Protein AF-A0A3A8WV56-F1 (afdb_monomer_lite)

Structure (mmCIF, N/CA/C/O backbone):
data_AF-A0A3A8WV56-F1
#
_entry.id   AF-A0A3A8WV56-F1
#
loop_
_atom_site.group_PDB
_atom_site.id
_atom_site.type_symbol
_atom_site.label_atom_id
_atom_site.label_alt_id
_atom_site.label_comp_id
_atom_site.label_asym_id
_atom_site.label_entity_id
_atom_site.label_seq_id
_atom_site.pdbx_PDB_ins_code
_atom_site.Cartn_x
_atom_site.Cartn_y
_atom_site.Cartn_z
_atom_site.occupancy
_atom_site.B_iso_or_equiv
_atom_site.auth_seq_id
_atom_site.auth_comp_id
_atom_site.auth_asym_id
_atom_site.auth_atom_id
_atom_site.pdbx_PDB_model_num
ATOM 1 N N . MET A 1 1 ? 46.683 21.133 -38.280 1.00 63.72 1 MET A N 1
ATOM 2 C CA . MET A 1 1 ? 45.983 19.832 -38.342 1.00 63.72 1 MET A CA 1
ATOM 3 C C . MET A 1 1 ? 47.038 18.745 -38.485 1.00 63.72 1 MET A C 1
ATOM 5 O O . MET A 1 1 ? 47.838 18.841 -39.406 1.00 63.72 1 MET A O 1
ATOM 9 N N . LYS A 1 2 ? 47.141 17.803 -37.536 1.00 80.06 2 LYS A N 1
ATOM 10 C CA . LYS A 1 2 ? 48.107 16.694 -37.644 1.00 80.06 2 LYS A CA 1
ATOM 11 C C . LYS A 1 2 ? 47.505 15.607 -38.530 1.00 80.06 2 LYS A C 1
ATOM 13 O O . LYS A 1 2 ? 46.358 15.224 -38.315 1.00 80.06 2 LYS A O 1
ATOM 18 N N . LEU A 1 3 ? 48.273 15.159 -39.516 1.00 87.94 3 LEU A N 1
ATOM 19 C CA . LEU A 1 3 ? 47.873 14.126 -40.464 1.00 87.94 3 LEU A CA 1
ATOM 20 C C . LEU A 1 3 ? 48.611 12.828 -40.150 1.00 87.94 3 LEU A C 1
ATOM 22 O O . LEU A 1 3 ? 49.768 12.854 -39.728 1.00 87.94 3 LEU A O 1
ATOM 26 N N . TYR A 1 4 ? 47.925 11.708 -40.345 1.00 89.31 4 TYR A N 1
ATOM 27 C CA . TYR A 1 4 ? 48.374 10.390 -39.918 1.00 89.31 4 TYR A CA 1
ATOM 28 C C . TYR A 1 4 ? 48.342 9.399 -41.075 1.00 89.31 4 TYR A C 1
ATOM 30 O O . TYR A 1 4 ? 47.519 9.505 -41.985 1.00 89.31 4 TYR A O 1
ATOM 38 N N . ASP A 1 5 ? 49.251 8.429 -41.045 1.00 90.06 5 ASP A N 1
ATOM 39 C CA . ASP A 1 5 ? 49.269 7.348 -42.019 1.00 90.06 5 ASP A CA 1
ATOM 40 C C . ASP A 1 5 ? 48.173 6.311 -41.720 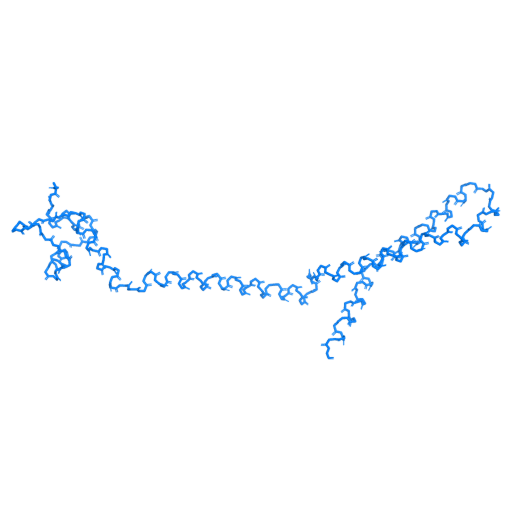1.00 90.06 5 ASP A C 1
ATOM 42 O O . ASP A 1 5 ? 47.535 6.300 -40.662 1.00 90.06 5 ASP A O 1
ATOM 46 N N . LYS A 1 6 ? 47.957 5.395 -42.667 1.00 87.31 6 LYS A N 1
ATOM 47 C CA . LYS A 1 6 ? 46.958 4.326 -42.523 1.00 87.31 6 LYS A CA 1
ATOM 48 C C . LYS A 1 6 ? 47.185 3.443 -41.290 1.00 87.31 6 LYS A C 1
ATOM 50 O O . LYS A 1 6 ? 46.220 2.914 -40.749 1.00 87.31 6 LYS A O 1
ATOM 55 N N . ASN A 1 7 ? 48.433 3.269 -40.849 1.00 90.62 7 ASN A N 1
ATOM 56 C CA . ASN A 1 7 ? 48.766 2.389 -39.730 1.00 90.62 7 ASN A CA 1
ATOM 57 C C . ASN A 1 7 ? 48.388 3.029 -38.392 1.00 90.62 7 ASN A C 1
ATOM 59 O O . ASN A 1 7 ? 47.846 2.355 -37.518 1.00 90.62 7 ASN A O 1
ATOM 63 N N . ALA A 1 8 ? 48.619 4.333 -38.245 1.00 89.31 8 ALA A N 1
ATOM 64 C CA . ALA A 1 8 ? 48.194 5.085 -37.075 1.00 89.31 8 ALA A CA 1
ATOM 65 C C . ALA A 1 8 ? 46.664 5.133 -36.954 1.00 89.31 8 ALA A C 1
ATOM 67 O O . ALA A 1 8 ? 46.138 4.921 -35.863 1.00 89.31 8 ALA A O 1
ATOM 68 N N . VAL A 1 9 ? 45.943 5.329 -38.066 1.00 89.06 9 VAL A N 1
ATOM 69 C CA . VAL A 1 9 ? 44.468 5.271 -38.080 1.00 89.06 9 VAL A CA 1
ATOM 70 C C . VAL A 1 9 ? 43.964 3.875 -37.729 1.00 89.06 9 VAL A C 1
ATOM 72 O O . VAL A 1 9 ? 43.054 3.742 -36.918 1.00 89.06 9 VAL A O 1
ATOM 75 N N . ALA A 1 10 ? 44.575 2.835 -38.301 1.00 91.88 10 ALA A N 1
ATOM 76 C CA . ALA A 1 10 ? 44.234 1.445 -38.019 1.00 91.88 10 ALA A CA 1
ATOM 77 C C . ALA A 1 10 ? 44.374 1.123 -36.525 1.00 91.88 10 ALA A C 1
ATOM 79 O O . ALA A 1 10 ? 43.458 0.573 -35.925 1.00 91.88 10 ALA A O 1
ATOM 80 N N . LYS A 1 11 ? 45.482 1.548 -35.907 1.00 92.56 11 LYS A N 1
ATOM 81 C CA . LYS A 1 11 ? 45.708 1.384 -34.468 1.00 92.56 11 LYS A CA 1
ATOM 82 C C . LYS A 1 11 ? 44.716 2.188 -33.622 1.00 92.56 11 LYS A C 1
ATOM 84 O O . LYS A 1 11 ? 44.315 1.723 -32.566 1.00 92.56 11 LYS A O 1
ATOM 89 N N . PHE A 1 12 ? 44.344 3.389 -34.064 1.00 91.06 12 PHE A N 1
ATOM 90 C CA . PHE A 1 12 ? 43.421 4.258 -33.332 1.00 91.06 12 P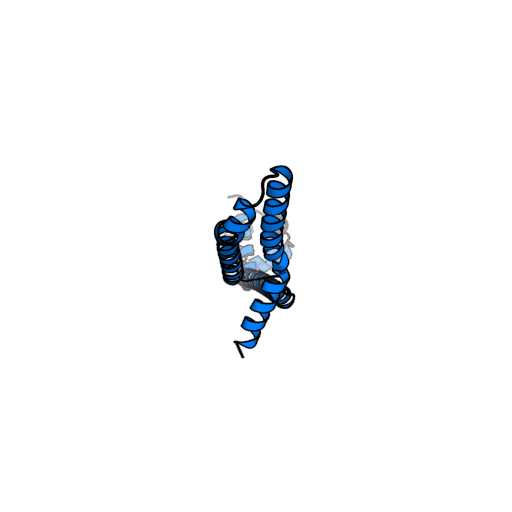HE A CA 1
ATOM 91 C C . PHE A 1 12 ? 41.972 3.756 -33.369 1.00 91.06 12 PHE A C 1
ATOM 93 O O . PHE A 1 12 ? 41.301 3.765 -32.346 1.00 91.06 12 PHE A O 1
ATOM 100 N N . LEU A 1 13 ? 41.499 3.298 -34.531 1.00 89.88 13 LEU A N 1
ATOM 101 C CA . LEU A 1 13 ? 40.144 2.761 -34.707 1.00 89.88 13 LEU A CA 1
ATOM 102 C C . LEU A 1 13 ? 40.048 1.255 -34.407 1.00 89.88 13 LEU A C 1
ATOM 104 O O . LEU A 1 13 ? 39.052 0.631 -34.767 1.00 89.88 13 LEU A O 1
ATOM 108 N N . ASP A 1 14 ? 41.097 0.685 -33.809 1.00 90.88 14 ASP A N 1
ATOM 109 C CA . ASP A 1 14 ? 41.229 -0.732 -33.459 1.00 90.88 14 ASP A CA 1
ATOM 110 C C . ASP A 1 14 ? 40.836 -1.689 -34.602 1.00 90.88 14 ASP A C 1
ATOM 112 O O . ASP A 1 14 ? 39.963 -2.550 -34.501 1.00 90.88 14 ASP A O 1
ATOM 116 N N . MET A 1 15 ? 41.457 -1.496 -35.766 1.00 90.00 15 MET A N 1
ATOM 117 C CA . MET A 1 15 ? 41.210 -2.304 -36.958 1.00 90.00 15 MET A CA 1
ATOM 118 C C . MET A 1 15 ? 42.493 -2.569 -37.745 1.00 90.00 15 MET A C 1
ATOM 120 O O . MET A 1 15 ? 43.549 -2.001 -37.492 1.00 90.00 15 MET A O 1
ATOM 124 N N . THR A 1 16 ? 42.417 -3.437 -38.755 1.00 93.06 16 THR A N 1
ATOM 125 C CA . THR A 1 16 ? 43.576 -3.721 -39.613 1.00 93.06 16 THR A CA 1
ATOM 126 C C . THR A 1 16 ? 43.807 -2.604 -40.644 1.00 93.06 16 THR A C 1
ATOM 128 O O . THR A 1 16 ? 42.839 -2.049 -41.171 1.00 93.06 16 THR A O 1
ATOM 131 N N . PRO A 1 17 ? 45.062 -2.319 -41.048 1.00 90.38 17 PRO A N 1
ATOM 132 C CA . PRO A 1 17 ? 45.347 -1.360 -42.124 1.00 90.38 17 PRO A CA 1
ATOM 133 C C . PRO A 1 17 ? 44.644 -1.699 -43.448 1.00 90.38 17 PRO A C 1
ATOM 135 O O . PRO A 1 17 ? 44.244 -0.807 -44.191 1.00 90.38 17 PRO A O 1
ATOM 138 N N . LYS A 1 18 ? 44.422 -2.994 -43.715 1.00 91.31 18 LYS A N 1
ATOM 139 C CA . LYS A 1 18 ? 43.652 -3.481 -44.869 1.00 91.31 18 LYS A CA 1
ATOM 140 C C . LYS A 1 18 ? 42.178 -3.063 -44.801 1.00 91.31 18 LYS A C 1
ATOM 142 O O . LYS A 1 18 ? 41.573 -2.755 -45.826 1.00 91.31 18 LYS A O 1
ATOM 147 N N . ASN A 1 19 ? 41.589 -3.044 -43.604 1.00 88.25 19 ASN A N 1
ATOM 148 C CA . ASN A 1 19 ? 40.229 -2.547 -43.410 1.00 88.25 19 ASN A CA 1
ATOM 149 C C . ASN A 1 19 ? 40.148 -1.033 -43.616 1.00 88.25 19 ASN A C 1
ATOM 151 O O . ASN A 1 19 ? 39.187 -0.590 -44.242 1.00 88.25 19 ASN A O 1
ATOM 155 N N . VAL A 1 20 ? 41.156 -0.272 -43.173 1.00 89.44 20 VAL A N 1
ATOM 156 C CA . VAL A 1 20 ? 41.251 1.174 -43.438 1.00 89.44 20 VAL A CA 1
ATOM 157 C C . VAL A 1 20 ? 41.267 1.436 -44.943 1.00 89.44 20 VAL A C 1
ATOM 159 O O . VAL A 1 20 ? 40.419 2.171 -45.430 1.00 89.44 20 VAL A O 1
ATOM 162 N N . GLU A 1 21 ? 42.136 0.761 -45.704 1.00 89.31 21 GLU A N 1
ATOM 163 C CA . GLU A 1 21 ? 42.191 0.908 -47.168 1.00 89.31 21 GLU A CA 1
ATOM 164 C C . GLU A 1 21 ? 40.859 0.577 -47.840 1.00 89.31 21 GLU A C 1
ATOM 166 O O . GLU A 1 21 ? 40.380 1.335 -48.679 1.00 89.31 21 GLU A O 1
ATOM 171 N N . ARG A 1 22 ? 40.216 -0.521 -47.431 1.00 91.75 22 ARG A N 1
ATOM 172 C CA . ARG A 1 22 ? 38.908 -0.909 -47.964 1.00 91.75 22 ARG A CA 1
ATOM 173 C C . ARG A 1 22 ? 37.836 0.145 -47.682 1.00 91.75 22 ARG A C 1
ATOM 175 O O . ARG A 1 22 ? 37.001 0.391 -48.547 1.00 91.75 22 ARG A O 1
ATOM 182 N N . LEU A 1 23 ? 37.819 0.728 -46.482 1.00 89.62 23 LEU A N 1
ATOM 183 C CA . LEU A 1 23 ? 36.864 1.779 -46.118 1.00 89.62 23 LEU A CA 1
ATOM 184 C C . LEU A 1 23 ? 37.150 3.082 -46.873 1.00 89.62 23 LEU A C 1
ATOM 186 O O . LEU A 1 23 ? 36.207 3.740 -47.302 1.00 89.62 23 LEU A O 1
ATOM 190 N N . THR A 1 24 ? 38.418 3.404 -47.124 1.00 89.88 24 THR A N 1
ATOM 191 C CA . THR A 1 24 ? 38.804 4.534 -47.976 1.00 89.88 24 THR A CA 1
ATOM 192 C C . THR A 1 24 ? 38.365 4.327 -49.425 1.00 89.88 24 THR A C 1
ATOM 194 O O . THR A 1 24 ? 37.749 5.209 -50.011 1.00 89.88 24 THR A O 1
ATOM 197 N N . SER A 1 25 ? 38.585 3.140 -50.004 1.00 88.25 25 SER A N 1
ATOM 198 C CA . SER A 1 25 ? 38.132 2.821 -51.370 1.00 88.25 25 SER A CA 1
ATOM 199 C C . SER A 1 25 ? 36.611 2.844 -51.522 1.00 88.25 25 SER A C 1
ATOM 201 O O . SER A 1 25 ? 36.107 3.131 -52.602 1.00 88.25 25 SER A O 1
ATOM 203 N N . LYS A 1 26 ? 35.874 2.548 -50.447 1.00 86.00 26 LYS A N 1
ATOM 204 C CA . LYS A 1 26 ? 34.410 2.661 -50.399 1.00 86.00 26 LYS A CA 1
ATOM 205 C C . LYS A 1 26 ? 33.914 4.096 -50.177 1.00 86.00 26 LYS A C 1
ATOM 207 O O . LYS A 1 26 ? 32.709 4.296 -50.096 1.00 86.00 26 LYS A O 1
ATOM 212 N N . GLY A 1 27 ? 34.816 5.069 -50.038 1.00 85.88 27 GLY A N 1
ATOM 213 C CA . GLY A 1 27 ? 34.479 6.467 -49.767 1.00 85.88 27 GLY A CA 1
ATOM 214 C C . GLY A 1 27 ? 34.023 6.745 -48.331 1.00 85.88 27 GLY A C 1
ATOM 215 O O . GLY A 1 27 ? 33.566 7.848 -48.053 1.00 85.88 27 GLY A O 1
ATOM 216 N N . VAL A 1 28 ? 34.146 5.771 -47.420 1.00 87.31 28 VAL A N 1
ATOM 217 C CA . VAL A 1 28 ? 33.767 5.925 -46.006 1.00 87.31 28 VAL A CA 1
ATOM 218 C C . VAL A 1 28 ? 34.814 6.747 -45.259 1.00 87.31 28 VAL A C 1
ATOM 220 O O . VAL A 1 28 ? 34.466 7.671 -44.537 1.00 87.31 28 VAL A O 1
ATOM 223 N N . LEU A 1 29 ? 36.098 6.431 -45.435 1.00 90.38 29 LEU A N 1
ATOM 224 C CA . LEU A 1 29 ? 37.202 7.234 -44.904 1.00 90.38 29 LEU A CA 1
ATOM 225 C C . LEU A 1 29 ? 37.767 8.121 -46.014 1.00 90.38 29 LEU A C 1
ATOM 227 O O . LEU A 1 29 ? 37.860 7.691 -47.161 1.00 90.38 29 LEU A O 1
ATOM 231 N N . GLN A 1 30 ? 38.168 9.344 -45.676 1.00 87.62 30 GLN A N 1
ATOM 232 C CA . GLN A 1 30 ? 38.706 10.304 -46.640 1.00 87.62 30 GLN A CA 1
ATOM 233 C C . GLN A 1 30 ? 40.135 10.700 -46.276 1.00 87.62 30 GLN A C 1
ATOM 235 O O . GLN A 1 30 ? 40.472 10.872 -45.102 1.00 87.62 30 GLN A O 1
ATOM 240 N N . THR A 1 31 ? 40.978 10.818 -47.298 1.00 86.12 31 THR A N 1
ATOM 241 C CA . THR A 1 31 ? 42.327 11.370 -47.174 1.00 86.12 31 THR A CA 1
ATOM 242 C C . THR A 1 31 ? 42.305 12.873 -47.409 1.00 86.12 31 THR A C 1
ATOM 244 O O . THR A 1 31 ? 41.460 13.388 -48.140 1.00 86.12 31 THR A O 1
ATOM 247 N N . VAL A 1 32 ? 43.250 13.588 -46.806 1.00 83.56 32 VAL A N 1
ATOM 248 C CA . VAL A 1 32 ? 43.331 15.045 -46.932 1.00 83.56 32 VAL A CA 1
ATOM 249 C C . VAL A 1 32 ? 44.090 15.409 -48.213 1.00 83.56 32 VAL A C 1
ATOM 251 O O . VAL A 1 32 ? 45.316 15.293 -48.288 1.00 83.56 32 VAL A O 1
ATOM 254 N N . GLY A 1 33 ? 43.350 15.858 -49.232 1.00 73.88 33 GLY A N 1
ATOM 255 C CA . GLY A 1 33 ? 43.895 16.250 -50.538 1.00 73.88 33 GLY A CA 1
ATOM 256 C C . GLY A 1 33 ? 44.531 15.083 -51.307 1.00 73.88 33 GLY A C 1
ATOM 257 O O . GLY A 1 33 ? 44.110 13.937 -51.175 1.00 73.88 33 GLY A O 1
ATOM 258 N N . GLU A 1 34 ? 45.573 15.368 -52.095 1.00 68.06 34 GLU A N 1
ATOM 259 C CA . GLU A 1 34 ? 46.354 14.353 -52.834 1.00 68.06 34 GLU A CA 1
ATOM 260 C C . GLU A 1 34 ? 47.318 13.554 -51.940 1.00 68.06 34 GLU A C 1
ATOM 262 O O . GLU A 1 34 ? 47.935 12.576 -52.372 1.00 68.06 34 GLU A O 1
ATOM 267 N N . THR A 1 35 ? 47.457 13.944 -50.670 1.00 66.94 35 THR A N 1
ATOM 268 C CA . THR A 1 35 ? 48.286 13.208 -49.717 1.00 66.94 35 THR A CA 1
ATOM 269 C C . THR A 1 35 ? 47.505 12.008 -49.190 1.00 66.94 35 THR A C 1
ATOM 271 O O . THR A 1 35 ? 46.385 12.153 -48.711 1.00 66.94 35 THR A O 1
ATOM 274 N N . LYS A 1 36 ? 48.083 10.798 -49.248 1.00 79.38 36 LYS A N 1
ATOM 275 C CA . LYS A 1 36 ? 47.479 9.553 -48.716 1.00 79.38 36 LYS A CA 1
ATOM 276 C C . LYS A 1 36 ? 47.472 9.504 -47.174 1.00 79.38 36 LYS A C 1
ATOM 278 O O . LYS A 1 36 ? 47.799 8.478 -46.577 1.00 79.38 36 LYS A O 1
ATOM 283 N N . LEU A 1 37 ? 47.159 10.627 -46.535 1.00 87.12 37 LEU A N 1
ATOM 284 C CA . LEU A 1 37 ? 47.149 10.825 -45.093 1.00 87.12 37 LEU A CA 1
ATOM 285 C C . LEU A 1 37 ? 45.743 11.184 -44.618 1.00 87.12 37 LEU A C 1
ATOM 287 O O . LEU A 1 37 ? 44.942 11.752 -45.357 1.00 87.12 37 LEU A O 1
ATOM 291 N N . TYR A 1 38 ? 45.465 10.869 -43.361 1.00 88.56 38 TYR A N 1
ATOM 292 C CA . TYR A 1 38 ? 44.144 10.965 -42.760 1.00 88.56 38 TYR A CA 1
ATOM 293 C C . TYR A 1 38 ? 44.142 11.933 -41.583 1.00 88.56 38 TYR A C 1
ATOM 295 O O . TYR A 1 38 ? 45.107 12.030 -40.819 1.00 88.56 38 TYR A O 1
ATOM 303 N N . SER A 1 39 ? 43.007 12.592 -41.393 1.00 90.69 39 SER A N 1
ATOM 304 C CA . SER A 1 39 ? 42.657 13.239 -40.135 1.00 90.69 39 SER A CA 1
ATOM 305 C C . SER A 1 39 ? 42.052 12.211 -39.185 1.00 90.69 39 SER A C 1
ATOM 307 O O . SER A 1 39 ? 41.050 11.585 -39.525 1.00 90.69 39 SER A O 1
ATOM 309 N N . LEU A 1 40 ? 42.619 12.040 -37.986 1.00 87.94 40 LEU A N 1
ATOM 310 C CA . LEU A 1 40 ? 42.067 11.100 -36.998 1.00 87.94 40 LEU A CA 1
ATOM 311 C C . LEU A 1 40 ? 40.641 11.472 -36.588 1.00 87.94 40 LEU A C 1
ATOM 313 O O . LEU A 1 40 ? 39.787 10.598 -36.488 1.00 87.94 40 LEU A O 1
ATOM 317 N N . THR A 1 41 ? 40.371 12.763 -36.389 1.00 87.56 41 THR A N 1
ATOM 318 C CA . THR A 1 41 ? 39.050 13.244 -35.971 1.00 87.56 41 THR A CA 1
ATOM 319 C C . THR A 1 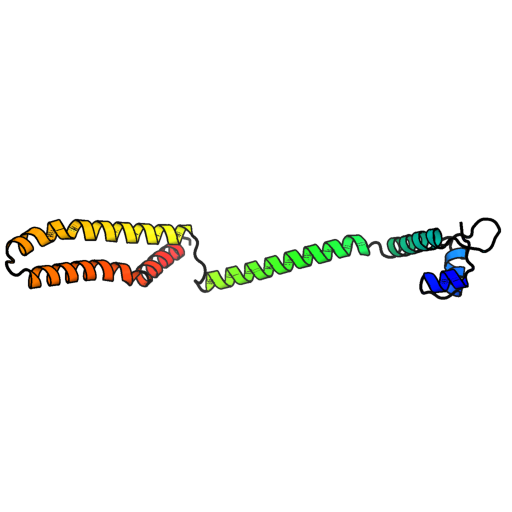41 ? 37.995 12.973 -37.041 1.00 87.56 41 THR A C 1
ATOM 321 O O . THR A 1 41 ? 36.920 12.458 -36.737 1.00 87.56 41 THR A O 1
ATOM 324 N N . GLU A 1 42 ? 38.307 13.265 -38.307 1.00 88.69 42 GLU A N 1
ATOM 325 C CA . GLU A 1 42 ? 37.366 13.046 -39.413 1.00 88.69 42 GLU A CA 1
ATOM 326 C C . GLU A 1 42 ? 37.177 11.556 -39.691 1.00 88.69 42 GLU A C 1
ATOM 328 O O . GLU A 1 42 ? 36.044 11.113 -39.869 1.00 88.69 42 GLU A O 1
ATOM 333 N N . ALA A 1 43 ? 38.259 10.770 -39.650 1.00 88.69 43 ALA A N 1
ATOM 334 C CA . ALA A 1 43 ? 38.195 9.321 -39.798 1.00 88.69 43 ALA A CA 1
ATOM 335 C C . ALA A 1 43 ? 37.350 8.673 -38.690 1.00 88.69 43 ALA A C 1
ATOM 337 O O . ALA A 1 43 ? 36.542 7.793 -38.977 1.00 88.69 43 ALA A O 1
ATOM 338 N N . ASN A 1 44 ? 37.475 9.144 -37.444 1.00 89.25 44 ASN A N 1
ATOM 339 C CA . ASN A 1 44 ? 36.671 8.668 -36.322 1.00 89.25 44 ASN A CA 1
ATOM 340 C C . ASN A 1 44 ? 35.181 8.972 -36.517 1.00 89.25 44 ASN A C 1
ATOM 342 O O . ASN A 1 44 ? 34.352 8.070 -36.457 1.00 89.25 44 ASN A O 1
ATOM 346 N N . HIS A 1 45 ? 34.828 10.224 -36.821 1.00 89.88 45 HIS A N 1
ATOM 347 C CA . HIS A 1 45 ? 33.431 10.596 -37.061 1.00 89.88 45 HIS A CA 1
ATOM 348 C C . HIS A 1 45 ? 32.831 9.873 -38.271 1.00 89.88 45 HIS A C 1
ATOM 350 O O . HIS A 1 45 ? 31.666 9.479 -38.249 1.00 89.88 45 HIS A O 1
ATOM 356 N N . ALA A 1 46 ? 33.607 9.692 -39.339 1.00 88.06 46 ALA A N 1
ATOM 357 C CA . ALA A 1 46 ? 33.162 8.961 -40.516 1.00 88.06 46 ALA A CA 1
ATOM 358 C C . ALA A 1 46 ? 32.951 7.468 -40.219 1.00 88.06 46 ALA A C 1
ATOM 360 O O . ALA A 1 46 ? 31.950 6.896 -40.648 1.00 88.06 46 ALA A O 1
ATOM 361 N N . TYR A 1 47 ? 33.831 6.858 -39.422 1.00 89.69 47 TYR A N 1
ATOM 362 C CA . TYR A 1 47 ? 33.682 5.468 -39.007 1.00 89.69 47 TYR A CA 1
ATOM 363 C C . TYR A 1 47 ? 32.488 5.256 -38.066 1.00 89.69 47 TYR A C 1
ATOM 365 O O . TYR A 1 47 ? 31.716 4.325 -38.274 1.00 89.69 47 TYR A O 1
ATOM 373 N N . ILE A 1 48 ? 32.277 6.147 -37.089 1.00 85.50 48 ILE A N 1
ATOM 374 C CA . ILE A 1 48 ? 31.112 6.099 -36.190 1.00 85.50 48 ILE A CA 1
ATOM 375 C C . ILE A 1 48 ? 29.805 6.209 -36.987 1.00 85.50 48 ILE A C 1
ATOM 377 O O . ILE A 1 48 ? 28.894 5.412 -36.772 1.00 85.50 48 ILE A O 1
ATOM 381 N N . ARG A 1 49 ? 29.720 7.138 -37.951 1.00 85.31 49 ARG A N 1
ATOM 382 C CA . ARG A 1 49 ? 28.548 7.251 -38.837 1.00 85.31 49 ARG A CA 1
ATOM 383 C C . ARG A 1 49 ? 28.324 5.985 -39.655 1.00 85.31 49 ARG A C 1
ATOM 385 O O . ARG A 1 49 ? 27.220 5.463 -39.665 1.00 85.31 49 ARG A O 1
ATOM 392 N N . TYR A 1 50 ? 29.383 5.432 -40.242 1.00 86.88 50 TYR A N 1
ATOM 393 C CA . TYR A 1 50 ? 29.307 4.164 -40.968 1.00 86.88 50 TYR A CA 1
ATOM 394 C C . TYR A 1 50 ? 28.793 3.003 -40.103 1.00 86.88 50 TYR A C 1
ATOM 396 O O . TYR A 1 50 ? 28.043 2.159 -40.591 1.00 86.88 50 TYR A O 1
ATOM 404 N N . LEU A 1 51 ? 29.181 2.942 -38.826 1.00 84.81 51 LEU A N 1
ATOM 405 C CA . LEU A 1 51 ? 28.664 1.934 -37.900 1.00 84.81 51 LEU A CA 1
ATOM 406 C C . LEU A 1 51 ? 27.182 2.155 -37.576 1.00 84.81 51 LEU A C 1
ATOM 408 O O . LEU A 1 51 ? 26.436 1.178 -37.551 1.00 84.81 51 LEU A O 1
ATOM 412 N N . ARG A 1 52 ? 26.757 3.411 -37.385 1.00 78.31 52 ARG A N 1
ATOM 413 C CA . ARG A 1 52 ? 25.354 3.773 -37.135 1.00 78.31 52 ARG A CA 1
ATOM 414 C C . ARG A 1 52 ? 24.461 3.451 -38.337 1.00 78.31 52 ARG A C 1
ATOM 416 O O . ARG A 1 52 ? 23.450 2.784 -38.172 1.00 78.31 52 ARG A O 1
ATOM 423 N N . ASP A 1 53 ? 24.879 3.814 -39.548 1.00 79.31 53 ASP A N 1
ATOM 424 C CA . ASP A 1 53 ? 24.117 3.552 -40.780 1.00 79.31 53 ASP A CA 1
ATOM 425 C C . ASP A 1 53 ? 24.003 2.052 -41.089 1.00 79.31 53 ASP A C 1
ATOM 427 O O . ASP A 1 53 ? 23.029 1.587 -41.678 1.00 79.31 53 ASP A O 1
ATOM 431 N N . ARG A 1 54 ? 25.009 1.266 -40.687 1.00 78.25 54 ARG A N 1
ATOM 432 C CA . ARG A 1 54 ? 25.006 -0.193 -40.843 1.00 78.25 54 ARG A CA 1
ATOM 433 C C . ARG A 1 54 ? 24.195 -0.903 -39.757 1.00 78.25 54 ARG A C 1
ATOM 435 O O . ARG A 1 54 ? 23.876 -2.077 -39.931 1.00 78.25 54 ARG A O 1
ATOM 442 N N . ASN A 1 55 ? 23.895 -0.218 -38.658 1.00 66.94 55 ASN A N 1
ATOM 443 C CA . ASN A 1 55 ? 23.163 -0.764 -37.524 1.00 66.94 55 ASN A CA 1
ATOM 444 C C . ASN A 1 55 ? 22.094 0.239 -37.036 1.00 66.94 55 ASN A C 1
ATOM 446 O O . ASN A 1 55 ? 22.176 0.717 -35.900 1.00 66.94 55 ASN A O 1
ATOM 450 N N . PRO A 1 56 ? 21.091 0.565 -37.881 1.00 60.53 56 PRO A N 1
ATOM 451 C CA . PRO A 1 56 ? 20.054 1.554 -37.559 1.00 60.53 56 PRO A CA 1
ATOM 452 C C . PRO A 1 56 ? 19.238 1.173 -36.314 1.00 60.53 56 PRO A C 1
ATOM 454 O O . PRO A 1 56 ? 18.728 2.037 -35.614 1.00 60.53 56 PRO A O 1
ATOM 457 N N . GLU A 1 57 ? 19.216 -0.117 -35.975 1.00 57.41 57 GLU A N 1
ATOM 458 C CA . GLU A 1 57 ? 18.614 -0.666 -34.758 1.00 57.41 57 GLU A CA 1
ATOM 459 C C . GLU A 1 57 ? 19.295 -0.179 -33.462 1.00 57.41 57 GLU A C 1
ATOM 461 O O . GLU A 1 57 ? 18.744 -0.349 -32.389 1.00 57.41 57 GLU A O 1
ATOM 466 N N . THR A 1 58 ? 20.499 0.402 -33.479 1.00 57.62 58 THR A N 1
ATOM 467 C CA . THR A 1 58 ? 21.246 0.647 -32.223 1.00 57.62 58 THR A CA 1
ATOM 468 C C . THR A 1 58 ? 20.804 1.864 -31.409 1.00 57.62 58 THR A C 1
ATOM 470 O O . THR A 1 58 ? 21.054 1.875 -30.208 1.00 57.62 58 THR A O 1
ATOM 473 N N . GLU A 1 59 ? 20.135 2.858 -31.998 1.00 55.81 59 GLU A N 1
ATOM 474 C CA . GLU A 1 59 ? 19.538 3.969 -31.231 1.00 55.81 59 GLU A CA 1
ATOM 475 C C . GLU A 1 59 ? 18.080 3.659 -30.839 1.00 55.81 59 GLU A C 1
ATOM 477 O O . GLU A 1 59 ? 17.725 3.813 -29.674 1.00 55.81 59 GLU A O 1
ATOM 482 N N . GLU A 1 60 ? 17.261 3.113 -31.747 1.00 53.53 60 GLU A N 1
ATOM 483 C CA . GLU A 1 60 ? 15.856 2.763 -31.460 1.00 53.53 60 GLU A CA 1
ATOM 484 C C . GLU A 1 60 ? 15.678 1.445 -30.682 1.00 53.53 60 GLU A C 1
ATOM 486 O O . GLU A 1 60 ? 14.783 1.345 -29.844 1.00 53.53 60 GLU A O 1
ATOM 491 N N . ALA A 1 61 ? 16.513 0.417 -30.889 1.00 53.75 61 ALA A N 1
ATOM 492 C CA . ALA A 1 61 ? 16.362 -0.853 -30.165 1.00 53.75 61 ALA A CA 1
ATOM 493 C C . ALA A 1 61 ? 16.894 -0.792 -28.728 1.00 53.75 61 ALA A C 1
ATOM 495 O O . ALA A 1 61 ? 16.465 -1.590 -27.894 1.00 53.75 61 ALA A O 1
ATOM 496 N N . VAL A 1 62 ? 17.804 0.138 -28.411 1.00 55.62 62 VAL A N 1
ATOM 497 C CA . VAL A 1 62 ? 18.200 0.393 -27.016 1.00 55.62 62 VAL A CA 1
ATOM 498 C C . VAL A 1 62 ? 17.020 0.998 -26.251 1.00 55.62 62 VAL A C 1
ATOM 500 O O . VAL A 1 62 ? 16.688 0.489 -25.184 1.00 55.62 62 VAL A O 1
ATOM 503 N N . ASP A 1 63 ? 16.305 1.955 -26.847 1.00 66.06 63 ASP A N 1
ATOM 504 C CA . ASP A 1 63 ? 15.091 2.553 -26.270 1.00 66.06 63 ASP A CA 1
ATOM 505 C C . ASP A 1 63 ? 13.944 1.526 -26.141 1.00 66.06 63 ASP A C 1
ATOM 507 O O . ASP A 1 63 ? 13.390 1.313 -25.063 1.00 66.06 63 ASP A O 1
ATOM 511 N N . LEU A 1 64 ? 13.665 0.748 -27.197 1.00 68.81 64 LEU A N 1
ATOM 512 C CA . LEU A 1 64 ? 12.649 -0.315 -27.153 1.00 68.81 64 LEU A CA 1
ATOM 513 C C . LEU A 1 64 ? 12.949 -1.395 -26.106 1.00 68.81 64 LEU A C 1
ATOM 515 O O . LEU A 1 64 ? 12.025 -1.918 -25.478 1.00 68.81 64 LEU A O 1
ATOM 519 N N . ASN A 1 65 ? 14.216 -1.769 -25.922 1.00 73.56 65 ASN A N 1
ATOM 520 C CA . ASN A 1 65 ? 14.602 -2.734 -24.894 1.00 73.56 65 ASN A CA 1
ATOM 521 C C . ASN A 1 65 ? 14.479 -2.141 -23.486 1.00 73.56 65 ASN A C 1
ATOM 523 O O . ASN A 1 65 ? 14.024 -2.847 -22.583 1.00 73.56 65 ASN A O 1
ATOM 527 N N . GLU A 1 66 ? 14.821 -0.866 -23.292 1.00 75.44 66 GLU A N 1
ATOM 528 C CA . GLU A 1 66 ? 14.613 -0.167 -22.021 1.00 75.44 66 GLU A CA 1
ATOM 529 C C . GLU A 1 66 ? 13.125 -0.052 -21.672 1.00 75.44 66 GLU A C 1
ATOM 531 O O . GLU A 1 66 ? 12.724 -0.404 -20.559 1.00 75.44 66 GLU A O 1
ATOM 536 N N . GLU A 1 67 ? 12.282 0.350 -22.621 1.00 73.69 67 GLU A N 1
ATOM 537 C CA . GLU A 1 67 ? 10.833 0.441 -22.432 1.00 73.69 67 GLU A CA 1
ATOM 538 C C . GLU A 1 67 ? 10.200 -0.935 -22.180 1.00 73.69 67 GLU A C 1
ATOM 540 O O . GLU A 1 67 ? 9.380 -1.097 -21.271 1.00 73.69 67 GLU A O 1
ATOM 545 N N . ARG A 1 68 ? 10.641 -1.984 -22.890 1.00 78.50 68 ARG A N 1
ATOM 546 C CA . ARG A 1 68 ? 10.224 -3.370 -22.609 1.00 78.50 68 ARG A CA 1
ATOM 547 C C . ARG A 1 68 ? 10.668 -3.842 -21.227 1.00 78.50 68 ARG A C 1
ATOM 549 O O . ARG A 1 68 ? 9.897 -4.530 -20.554 1.00 78.50 68 ARG A O 1
ATOM 556 N N . ALA A 1 69 ? 11.872 -3.486 -20.782 1.00 80.88 69 ALA A N 1
ATOM 557 C CA . ALA A 1 69 ? 12.359 -3.831 -19.449 1.00 80.88 69 ALA A CA 1
ATOM 558 C C . ALA A 1 69 ? 11.543 -3.126 -18.353 1.00 80.88 69 ALA A C 1
ATOM 560 O O . ALA A 1 69 ? 11.128 -3.776 -17.388 1.00 80.88 69 ALA A O 1
ATOM 561 N N . LYS A 1 70 ? 11.233 -1.831 -18.524 1.00 84.06 70 LYS A N 1
ATOM 562 C CA . LYS A 1 70 ? 10.341 -1.073 -17.627 1.00 84.06 70 LYS A CA 1
ATOM 563 C C . LYS A 1 70 ? 8.941 -1.689 -17.585 1.00 84.06 70 LYS A C 1
ATOM 565 O O . LYS A 1 70 ? 8.427 -1.941 -16.495 1.00 84.06 70 LYS A O 1
ATOM 570 N N . LEU A 1 71 ? 8.360 -2.010 -18.744 1.00 86.56 71 LEU A N 1
ATOM 571 C CA . LEU A 1 71 ? 7.046 -2.650 -18.840 1.00 86.56 71 LEU A CA 1
ATOM 572 C C . LEU A 1 71 ? 7.028 -4.022 -18.160 1.00 86.56 71 LEU A C 1
ATOM 574 O O . LEU A 1 71 ? 6.097 -4.332 -17.424 1.00 86.56 71 LEU A O 1
ATOM 578 N N . THR A 1 72 ? 8.057 -4.842 -18.373 1.00 87.12 72 THR A N 1
ATOM 579 C CA . THR A 1 72 ? 8.161 -6.173 -17.755 1.00 87.12 72 THR A CA 1
ATOM 580 C C . THR A 1 72 ? 8.282 -6.062 -16.237 1.00 87.12 72 THR A C 1
ATOM 582 O O . THR A 1 72 ? 7.619 -6.797 -15.508 1.00 87.12 72 THR A O 1
ATOM 585 N N . LYS A 1 73 ? 9.064 -5.094 -15.743 1.00 88.75 73 LYS A N 1
ATOM 586 C CA . LYS A 1 73 ? 9.160 -4.803 -14.309 1.00 88.75 73 LYS A CA 1
ATOM 587 C C . LYS A 1 73 ? 7.811 -4.373 -13.728 1.00 88.75 73 LYS A C 1
ATOM 589 O O . LYS A 1 73 ? 7.447 -4.860 -12.663 1.00 88.75 73 LYS A O 1
ATOM 594 N N . ALA A 1 74 ? 7.077 -3.501 -14.420 1.00 87.25 74 ALA A N 1
ATOM 595 C CA . ALA A 1 74 ? 5.749 -3.060 -14.000 1.00 87.25 74 ALA A CA 1
ATOM 596 C C . ALA A 1 74 ? 4.732 -4.213 -13.993 1.00 87.25 74 ALA A C 1
ATOM 598 O O . ALA A 1 74 ? 4.007 -4.372 -13.019 1.00 87.25 74 ALA A O 1
ATOM 599 N N . LYS A 1 75 ? 4.733 -5.069 -15.025 1.00 90.06 75 LYS A N 1
ATOM 600 C CA . LYS A 1 75 ? 3.882 -6.269 -15.083 1.00 90.06 75 LYS A CA 1
ATOM 601 C C . LYS A 1 75 ? 4.155 -7.223 -13.926 1.00 90.06 75 LYS A C 1
ATOM 603 O O . LYS A 1 75 ? 3.217 -7.611 -13.245 1.00 90.06 75 LYS A O 1
ATOM 608 N N . ARG A 1 76 ? 5.429 -7.523 -13.651 1.00 90.88 76 ARG A N 1
ATOM 609 C CA . ARG A 1 76 ? 5.819 -8.360 -12.507 1.00 90.88 76 ARG A CA 1
ATOM 610 C C . ARG A 1 76 ? 5.332 -7.766 -11.182 1.00 90.88 76 ARG A C 1
ATOM 612 O O . ARG A 1 76 ? 4.832 -8.495 -10.342 1.00 90.88 76 ARG A O 1
ATOM 619 N N . LEU A 1 77 ? 5.474 -6.451 -10.993 1.00 88.56 77 LEU A N 1
ATOM 620 C CA . LEU A 1 77 ? 4.992 -5.777 -9.782 1.00 88.56 77 LEU A CA 1
ATOM 621 C C . LEU A 1 77 ? 3.465 -5.841 -9.655 1.00 88.56 77 LEU A C 1
ATOM 623 O O . LEU A 1 77 ? 2.971 -6.075 -8.560 1.00 88.56 77 LEU A O 1
ATOM 627 N N . ASN A 1 78 ? 2.727 -5.675 -10.754 1.00 85.62 78 ASN A N 1
ATOM 628 C CA . ASN A 1 78 ? 1.273 -5.833 -10.742 1.00 85.62 78 ASN A CA 1
ATOM 629 C C . ASN A 1 78 ? 0.867 -7.270 -10.405 1.00 85.62 78 ASN A C 1
ATOM 631 O O . ASN A 1 78 ? 0.005 -7.461 -9.563 1.00 85.62 78 ASN A O 1
ATOM 635 N N . GLU A 1 79 ? 1.526 -8.273 -10.986 1.00 85.44 79 GLU A N 1
ATOM 636 C CA . GLU A 1 79 ? 1.273 -9.680 -10.651 1.00 85.44 79 GLU A CA 1
ATOM 637 C C . GLU A 1 79 ? 1.593 -9.984 -9.178 1.00 85.44 79 GLU A C 1
ATOM 639 O O . GLU A 1 79 ? 0.855 -10.715 -8.523 1.00 85.44 79 GLU A O 1
ATOM 644 N N . GLU A 1 80 ? 2.661 -9.398 -8.626 1.00 83.88 80 GLU A N 1
ATOM 645 C CA . GLU A 1 80 ? 2.992 -9.501 -7.199 1.00 83.88 80 GLU A CA 1
ATOM 646 C C . GLU A 1 80 ? 1.918 -8.851 -6.312 1.00 83.88 80 GLU A C 1
ATOM 648 O O . GLU A 1 80 ? 1.534 -9.437 -5.300 1.00 83.88 80 GLU A O 1
ATOM 653 N N . LEU A 1 81 ? 1.399 -7.682 -6.699 1.00 83.44 81 LEU A N 1
ATOM 654 C CA . LEU A 1 81 ? 0.307 -7.009 -5.989 1.00 83.44 81 LEU A CA 1
ATOM 655 C C . LEU A 1 81 ? -1.011 -7.785 -6.090 1.00 83.44 81 LEU A C 1
ATOM 657 O O . LEU A 1 81 ? -1.696 -7.927 -5.083 1.00 83.44 81 LEU A O 1
ATOM 661 N N . ASP A 1 82 ? -1.340 -8.338 -7.257 1.00 79.50 82 ASP A N 1
ATOM 662 C CA . ASP A 1 82 ? -2.525 -9.178 -7.457 1.00 79.50 82 ASP A CA 1
ATOM 663 C C . ASP A 1 82 ? -2.439 -10.466 -6.630 1.00 79.50 82 ASP A C 1
ATOM 665 O O . ASP A 1 82 ? -3.434 -10.923 -6.066 1.00 79.50 82 ASP A O 1
ATOM 669 N N . LEU A 1 83 ? -1.245 -11.057 -6.519 1.00 80.06 83 LEU A N 1
ATOM 670 C CA . LEU A 1 83 ? -1.006 -12.194 -5.633 1.00 80.06 83 LEU A CA 1
ATOM 671 C C . LEU A 1 83 ? -1.154 -11.807 -4.158 1.00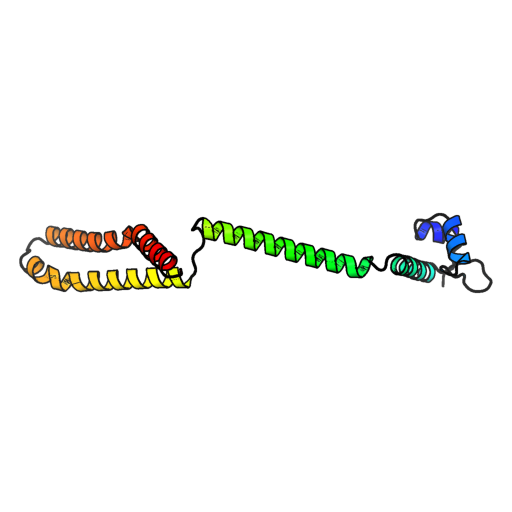 80.06 83 LEU A C 1
ATOM 673 O O . LEU A 1 83 ? -1.748 -12.574 -3.404 1.00 80.06 83 LEU A O 1
ATOM 677 N N . ALA A 1 84 ? -0.645 -10.644 -3.744 1.00 75.62 84 ALA A N 1
ATOM 678 C CA . ALA A 1 84 ? -0.794 -10.144 -2.376 1.00 75.62 84 ALA A CA 1
ATOM 679 C C . ALA A 1 84 ? -2.263 -9.835 -2.034 1.00 75.62 84 ALA A C 1
ATOM 681 O O . ALA A 1 84 ? -2.732 -10.202 -0.958 1.00 75.62 84 ALA A O 1
ATOM 682 N N . LEU A 1 85 ? -3.015 -9.251 -2.973 1.00 75.88 85 LEU A N 1
ATOM 683 C CA . LEU A 1 85 ? -4.462 -9.047 -2.867 1.00 75.88 85 LEU A CA 1
ATOM 684 C C . LEU A 1 85 ? -5.197 -10.379 -2.688 1.00 75.88 85 LEU A C 1
ATOM 686 O O . LEU A 1 85 ? -5.941 -10.536 -1.728 1.00 75.88 85 LEU A O 1
ATOM 690 N N . LYS A 1 86 ? -4.927 -11.376 -3.544 1.00 72.94 86 LYS A N 1
ATOM 691 C CA . LYS A 1 86 ? -5.536 -12.719 -3.445 1.00 72.94 86 LYS A CA 1
ATOM 692 C C . LYS A 1 86 ? -5.184 -13.464 -2.156 1.00 72.94 86 LYS A C 1
ATOM 694 O O . LYS A 1 86 ? -5.905 -14.373 -1.764 1.00 72.94 86 LYS A O 1
ATOM 699 N N . ARG A 1 87 ? -4.061 -13.124 -1.522 1.00 74.25 87 ARG A N 1
ATOM 700 C CA . ARG A 1 87 ? -3.662 -13.656 -0.209 1.00 74.25 87 ARG A CA 1
ATOM 701 C C . ARG A 1 87 ? -4.282 -12.893 0.963 1.00 74.25 87 ARG A C 1
ATOM 703 O O . ARG A 1 87 ? -4.092 -13.317 2.098 1.00 74.25 87 ARG A O 1
ATOM 710 N N . GLY A 1 88 ? -4.993 -11.794 0.705 1.00 70.50 88 GLY A N 1
ATOM 711 C CA . GLY A 1 88 ? -5.563 -10.931 1.738 1.00 70.50 88 GLY A CA 1
ATOM 712 C C . GLY A 1 88 ? -4.527 -10.072 2.468 1.00 70.50 88 GLY A C 1
ATOM 713 O O . GLY A 1 88 ? -4.784 -9.623 3.576 1.00 70.50 88 GLY A O 1
ATOM 714 N N . GLU A 1 89 ? -3.342 -9.852 1.887 1.00 74.25 89 GLU A N 1
ATOM 715 C CA . GLU A 1 89 ? -2.269 -9.049 2.500 1.00 74.25 89 GLU A CA 1
ATOM 716 C C . GLU A 1 89 ? -2.383 -7.550 2.163 1.0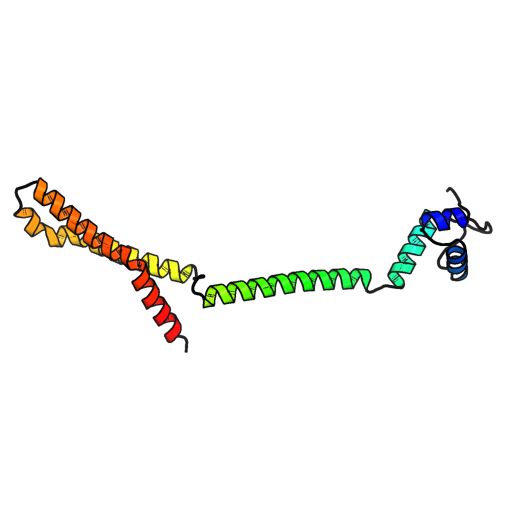0 74.25 89 GLU A C 1
ATOM 718 O O . GLU A 1 89 ? -1.701 -6.718 2.765 1.00 74.25 89 GLU A O 1
ATOM 723 N N . LEU A 1 90 ? -3.225 -7.193 1.187 1.00 73.50 90 LEU A N 1
ATOM 724 C CA . LEU A 1 90 ? -3.414 -5.823 0.723 1.00 73.50 90 LEU A CA 1
ATOM 725 C C . LEU A 1 90 ? -4.890 -5.429 0.847 1.00 73.50 90 LEU A C 1
ATOM 727 O O . LEU A 1 90 ? -5.761 -6.088 0.289 1.00 73.50 90 LEU A O 1
ATOM 731 N N . HIS A 1 91 ? -5.162 -4.315 1.523 1.00 79.38 91 HIS A N 1
ATOM 732 C CA . HIS A 1 91 ? -6.503 -3.739 1.633 1.00 79.38 91 HIS A CA 1
ATOM 733 C C . HIS A 1 91 ? -6.511 -2.318 1.084 1.00 79.38 91 HIS A C 1
ATOM 735 O O . HIS A 1 91 ? -5.517 -1.589 1.196 1.00 79.38 91 HIS A O 1
ATOM 741 N N . LYS A 1 92 ? -7.641 -1.887 0.511 1.00 81.50 92 LYS A N 1
ATOM 742 C CA . LYS A 1 92 ? -7.791 -0.481 0.133 1.00 81.50 92 LYS A CA 1
ATOM 743 C C . LYS A 1 92 ? -7.839 0.356 1.403 1.00 81.50 92 LYS A C 1
ATOM 745 O O . LYS A 1 92 ? -8.529 0.027 2.363 1.00 81.50 92 LYS A O 1
ATOM 750 N N . ALA A 1 93 ? -7.142 1.489 1.386 1.00 82.38 93 ALA A N 1
ATOM 751 C CA . ALA A 1 93 ? -7.124 2.406 2.522 1.00 82.38 93 ALA A CA 1
ATOM 752 C C . ALA A 1 93 ? -8.531 2.906 2.907 1.00 82.38 93 ALA A C 1
ATOM 754 O O . ALA A 1 93 ? -8.772 3.224 4.070 1.00 82.38 93 ALA A O 1
ATOM 755 N N . GLU A 1 94 ? -9.454 2.979 1.943 1.00 79.69 94 GLU A N 1
ATOM 756 C CA . GLU A 1 94 ? -10.849 3.363 2.176 1.00 79.69 94 GLU A CA 1
ATOM 757 C C . GLU A 1 94 ? -11.590 2.350 3.050 1.00 79.69 94 GLU A C 1
ATOM 759 O O . GLU A 1 94 ? -12.255 2.759 4.002 1.00 79.69 94 GLU A O 1
ATOM 764 N N . ASP A 1 95 ? -11.415 1.057 2.785 1.00 78.12 95 ASP A N 1
ATOM 765 C CA . ASP A 1 95 ? -12.100 -0.021 3.504 1.00 78.12 95 ASP A CA 1
ATOM 766 C C . ASP A 1 95 ? -11.580 -0.100 4.943 1.00 78.12 95 ASP A C 1
ATOM 768 O O . ASP A 1 95 ? -12.351 -0.019 5.900 1.00 78.12 95 ASP A O 1
ATOM 772 N N . VAL A 1 96 ? -10.252 -0.053 5.116 1.00 82.94 96 VAL A N 1
ATOM 773 C CA . VAL A 1 96 ? -9.621 0.028 6.447 1.00 82.94 96 VAL A CA 1
ATOM 774 C C . VAL A 1 96 ? -10.136 1.234 7.240 1.00 82.94 96 VAL A C 1
ATOM 776 O O . VAL A 1 96 ? -10.424 1.135 8.434 1.00 82.94 96 VAL A O 1
ATOM 779 N N . LYS A 1 97 ? -10.281 2.393 6.586 1.00 83.12 97 LYS A N 1
ATOM 780 C CA . LYS A 1 97 ? -10.761 3.616 7.235 1.00 83.12 97 LYS A CA 1
ATOM 781 C C . LYS A 1 97 ? -12.223 3.505 7.659 1.00 83.12 97 LYS A C 1
ATOM 783 O O . LYS A 1 97 ? -12.555 4.016 8.733 1.00 83.12 97 LYS A O 1
ATOM 788 N N . LYS A 1 98 ? -13.087 2.891 6.844 1.00 82.81 98 LYS A N 1
ATOM 789 C CA . LYS A 1 98 ? -14.501 2.663 7.183 1.00 82.81 98 LYS A CA 1
ATOM 790 C C . LYS A 1 98 ? -14.612 1.781 8.421 1.00 82.81 98 LYS A C 1
ATOM 792 O O . LYS A 1 98 ? -15.182 2.245 9.408 1.00 82.81 98 LYS A O 1
ATOM 797 N N . ILE A 1 99 ? -13.959 0.617 8.408 1.00 81.25 99 ILE A N 1
ATOM 798 C CA . ILE A 1 99 ? -13.969 -0.339 9.524 1.00 81.25 99 ILE A CA 1
ATOM 799 C C . ILE A 1 99 ? -13.446 0.324 10.802 1.00 81.25 99 ILE A C 1
ATOM 801 O O . ILE A 1 99 ? -14.115 0.337 11.832 1.00 81.25 99 ILE A O 1
ATOM 805 N N . MET A 1 100 ? -12.279 0.979 10.740 1.00 83.12 100 MET A N 1
ATOM 806 C CA . MET A 1 100 ? -11.723 1.681 11.905 1.00 83.12 100 MET A CA 1
ATOM 807 C C . MET A 1 100 ? -12.663 2.771 12.427 1.00 83.12 100 MET A C 1
ATOM 809 O O . MET A 1 100 ? -12.797 2.941 13.638 1.00 83.12 100 MET A O 1
ATOM 813 N N . SER A 1 101 ? -13.317 3.513 11.533 1.00 85.12 101 SER A N 1
ATOM 814 C CA . SER A 1 101 ? -14.254 4.567 11.927 1.00 85.12 101 SER A CA 1
ATOM 815 C C . SER A 1 101 ? -15.489 3.986 12.613 1.00 85.12 101 SER A C 1
ATOM 817 O O . SER A 1 101 ? -15.865 4.481 13.675 1.00 85.12 101 SER A O 1
ATOM 819 N N . ALA A 1 102 ? -16.085 2.930 12.056 1.00 83.75 102 ALA A N 1
ATOM 820 C CA . ALA A 1 102 ? -17.239 2.248 12.635 1.00 83.75 102 ALA A CA 1
ATOM 821 C C . ALA A 1 102 ? -16.912 1.678 14.025 1.00 83.75 102 ALA A C 1
ATOM 823 O O . ALA A 1 102 ? -17.605 1.981 15.000 1.00 83.75 102 ALA A O 1
ATOM 824 N N . THR A 1 103 ? -15.790 0.966 14.155 1.00 83.00 103 THR A N 1
ATOM 825 C CA . THR A 1 103 ? -15.336 0.396 15.431 1.00 83.00 103 THR A CA 1
ATOM 826 C C . THR A 1 103 ? -15.098 1.475 16.491 1.00 83.00 103 THR A C 1
ATOM 828 O O . THR A 1 103 ? -15.536 1.337 17.635 1.00 83.00 103 THR A O 1
ATOM 831 N N . LEU A 1 104 ? -14.468 2.600 16.126 1.00 84.81 104 LEU A N 1
ATOM 832 C CA . LEU A 1 104 ? -14.245 3.717 17.052 1.00 84.81 104 LEU A CA 1
ATOM 833 C C . LEU A 1 104 ? -15.545 4.419 17.465 1.00 84.81 104 LEU A C 1
ATOM 835 O O . LEU A 1 104 ? -15.667 4.855 18.613 1.00 84.81 104 LEU A O 1
ATOM 839 N N . ILE A 1 105 ? -16.519 4.533 16.558 1.00 86.62 105 ILE A N 1
ATOM 840 C CA . ILE A 1 105 ? -17.839 5.097 16.863 1.00 86.62 105 ILE A CA 1
ATOM 841 C C . ILE A 1 105 ? -18.574 4.203 17.866 1.00 86.62 105 ILE A C 1
ATOM 843 O O . ILE A 1 105 ? -19.053 4.707 18.886 1.00 86.62 105 ILE A O 1
ATOM 847 N N . ASN A 1 106 ? -18.601 2.890 17.625 1.00 83.88 106 ASN A N 1
ATOM 848 C CA . ASN A 1 106 ? -19.228 1.918 18.521 1.00 83.88 106 ASN A CA 1
ATOM 849 C C . ASN A 1 106 ? -18.583 1.951 19.911 1.00 83.88 106 ASN A C 1
ATOM 851 O O . ASN A 1 106 ? -19.277 2.070 20.924 1.00 83.88 106 ASN A O 1
ATOM 855 N N . PHE A 1 107 ? -17.250 1.970 19.965 1.00 85.94 107 PHE A N 1
ATOM 856 C CA . PHE A 1 107 ? -16.507 2.095 21.216 1.00 85.94 107 PHE A CA 1
ATOM 857 C C . PHE A 1 107 ? -16.838 3.380 21.980 1.00 85.94 107 PHE A C 1
ATOM 859 O O . PHE A 1 107 ? -17.122 3.346 23.180 1.00 85.94 107 PHE A O 1
ATOM 866 N N . LYS A 1 108 ? -16.861 4.526 21.288 1.00 86.69 108 LYS A N 1
ATOM 867 C CA . LYS A 1 108 ? -17.229 5.812 21.889 1.00 86.69 108 LYS A CA 1
ATOM 868 C C . LYS A 1 108 ? -18.649 5.788 22.453 1.00 86.69 108 LYS A C 1
ATOM 870 O O . LYS A 1 108 ? -18.866 6.302 23.554 1.00 86.69 108 LYS A O 1
ATOM 875 N N . SER A 1 109 ? -19.599 5.214 21.717 1.00 87.88 109 SER A N 1
ATOM 876 C CA . SER A 1 109 ? -20.981 5.058 22.173 1.00 87.88 109 SER A CA 1
ATOM 877 C C . SER A 1 109 ? -21.035 4.250 23.467 1.00 87.88 109 SER A C 1
ATOM 879 O O . SER A 1 109 ? -21.628 4.688 24.451 1.00 87.88 109 SER A O 1
ATOM 881 N N . ARG A 1 110 ? -20.323 3.120 23.510 1.00 85.56 110 ARG A N 1
ATOM 882 C CA . ARG A 1 110 ? -20.325 2.223 24.666 1.00 85.56 110 ARG A CA 1
ATOM 883 C C . ARG A 1 110 ? -19.681 2.839 25.902 1.00 85.56 110 ARG A C 1
ATOM 885 O O . ARG A 1 110 ? -20.271 2.792 26.975 1.00 85.56 110 ARG A O 1
ATOM 892 N N . LEU A 1 111 ? -18.535 3.508 25.757 1.00 87.94 111 LEU A N 1
ATOM 893 C CA . LEU A 1 111 ? -17.933 4.266 26.860 1.00 87.94 111 LEU A CA 1
ATOM 894 C C . LEU A 1 111 ? -18.853 5.375 27.384 1.00 87.94 111 LEU A C 1
ATOM 896 O O . LEU A 1 111 ? -18.887 5.624 28.586 1.00 87.94 111 LEU A O 1
ATOM 900 N N . SER A 1 112 ? -19.600 6.030 26.493 1.00 88.31 112 SER A N 1
ATOM 901 C CA . SER A 1 112 ? -20.545 7.087 26.869 1.00 88.31 112 SER A CA 1
ATOM 902 C C . SER A 1 112 ? -21.785 6.542 27.589 1.00 88.31 112 SER A C 1
ATOM 904 O O . SER A 1 112 ? -22.410 7.286 28.342 1.00 88.31 112 SER A O 1
ATOM 906 N N . ALA A 1 113 ? -22.127 5.264 27.392 1.00 89.31 113 ALA A N 1
ATOM 907 C CA . ALA A 1 113 ? -23.253 4.604 28.050 1.00 89.31 113 ALA A CA 1
ATOM 908 C C . ALA A 1 113 ? -22.933 4.151 29.486 1.00 89.31 113 ALA A C 1
ATOM 910 O O . ALA A 1 113 ? -23.817 4.204 30.340 1.00 89.31 113 ALA A O 1
ATOM 911 N N . ILE A 1 114 ? -21.673 3.796 29.789 1.00 88.50 114 ILE A N 1
ATOM 912 C CA . ILE A 1 114 ? -21.256 3.290 31.116 1.00 88.50 114 ILE A CA 1
ATOM 913 C C . ILE A 1 114 ? -21.733 4.185 32.275 1.00 88.50 114 ILE A C 1
ATOM 915 O O . ILE A 1 114 ? -22.303 3.651 33.226 1.00 88.50 114 ILE A O 1
ATOM 919 N N . PRO A 1 115 ? -21.552 5.524 32.251 1.00 87.19 115 PRO A N 1
ATOM 920 C CA . PRO A 1 115 ? -22.004 6.368 33.351 1.00 87.19 115 PRO A CA 1
ATOM 921 C C . PRO A 1 115 ? -23.516 6.313 33.564 1.00 87.19 115 PRO A C 1
ATOM 923 O O . PRO A 1 115 ? -23.954 6.357 34.706 1.00 87.19 115 PRO A O 1
ATOM 926 N N . ALA A 1 116 ? -24.303 6.225 32.488 1.00 87.94 116 ALA A N 1
ATOM 927 C CA . ALA A 1 116 ? -25.760 6.200 32.566 1.00 87.94 116 ALA A CA 1
ATOM 928 C C . ALA A 1 116 ? -26.284 4.840 33.053 1.00 87.94 116 ALA A C 1
ATOM 930 O O . ALA A 1 116 ? -27.172 4.801 33.896 1.00 87.94 116 ALA A O 1
ATOM 931 N N . GLU A 1 117 ? -25.715 3.736 32.562 1.00 87.06 117 GLU A N 1
ATOM 932 C CA . GLU A 1 117 ? -26.136 2.376 32.927 1.00 87.06 117 GLU A CA 1
ATOM 933 C C . GLU A 1 117 ? -25.726 1.990 34.351 1.00 87.06 117 GLU A C 1
ATOM 935 O O . GLU A 1 117 ? -26.448 1.279 35.049 1.00 87.06 117 GLU A O 1
ATOM 940 N N . GLU A 1 118 ? -24.559 2.458 34.794 1.00 89.00 118 GLU A N 1
ATOM 941 C CA . GLU A 1 118 ? -23.971 2.026 36.061 1.00 89.00 118 GLU A CA 1
ATOM 942 C C . GLU A 1 118 ? -24.197 3.016 37.210 1.00 89.00 118 GLU A C 1
ATOM 944 O O . GLU A 1 118 ? -23.885 2.686 38.357 1.00 89.00 118 GLU A O 1
ATOM 949 N N . ALA A 1 119 ? -24.768 4.199 36.942 1.00 86.56 119 ALA A N 1
ATOM 950 C CA . ALA A 1 119 ? -25.033 5.232 37.948 1.00 86.56 119 ALA A CA 1
ATOM 951 C C . ALA A 1 119 ? -25.806 4.696 39.162 1.00 86.56 119 ALA A C 1
ATOM 953 O O . ALA A 1 119 ? -25.370 4.895 40.297 1.00 86.56 119 ALA A O 1
ATOM 954 N N . ASP A 1 120 ? -26.908 3.978 38.935 1.00 87.25 120 ASP A N 1
ATOM 955 C CA . ASP A 1 120 ? -27.772 3.480 40.012 1.00 87.25 120 ASP A CA 1
ATOM 956 C C . ASP A 1 120 ? -27.059 2.443 40.888 1.00 87.25 120 ASP A C 1
ATOM 958 O O . ASP A 1 120 ? -27.135 2.488 42.117 1.00 87.25 120 ASP A O 1
ATOM 962 N N . LYS A 1 121 ? -26.291 1.533 40.276 1.00 86.94 121 LYS A N 1
ATOM 963 C CA . LYS A 1 121 ? -25.473 0.568 41.023 1.00 86.94 121 LYS A CA 1
ATOM 964 C C . LYS A 1 121 ? -24.386 1.272 41.819 1.00 86.94 121 LYS A C 1
ATOM 966 O O . LYS A 1 121 ? -24.240 0.999 43.010 1.00 86.94 121 LYS A O 1
ATOM 971 N N . LEU A 1 122 ? -23.654 2.189 41.192 1.00 88.31 122 LEU A N 1
ATOM 972 C CA . LEU A 1 122 ? -22.578 2.938 41.839 1.00 88.31 122 LEU A CA 1
ATOM 973 C C . LEU A 1 122 ? -23.095 3.771 43.017 1.00 88.31 122 LEU A C 1
ATOM 975 O O . LEU A 1 122 ? -22.413 3.843 44.036 1.00 88.31 122 LEU A O 1
ATOM 979 N N . ALA A 1 123 ? -24.311 4.318 42.928 1.00 88.00 123 ALA A N 1
ATOM 980 C CA . ALA A 1 123 ? -24.950 5.064 44.012 1.00 88.00 123 ALA A CA 1
ATOM 981 C C . ALA A 1 123 ? -25.213 4.211 45.269 1.00 88.00 123 ALA A C 1
ATOM 983 O O . ALA A 1 123 ? -25.244 4.740 46.379 1.00 88.00 123 ALA A O 1
ATOM 984 N N . THR A 1 124 ? -25.369 2.892 45.116 1.00 89.44 124 THR A N 1
ATOM 985 C CA . THR A 1 124 ? -25.566 1.956 46.240 1.00 89.44 124 THR A CA 1
ATOM 986 C C . THR A 1 124 ? -24.263 1.397 46.819 1.00 89.44 124 THR A C 1
ATOM 988 O O . THR A 1 124 ? -24.271 0.787 47.891 1.00 89.44 124 THR A O 1
ATOM 991 N N . MET A 1 125 ? -23.127 1.599 46.144 1.00 89.06 125 MET A N 1
ATOM 992 C CA . MET A 1 125 ? -21.826 1.110 46.599 1.00 89.06 125 MET A CA 1
ATOM 993 C C . MET A 1 125 ? -21.167 2.115 47.551 1.00 89.06 125 MET A C 1
ATOM 995 O O . MET A 1 125 ? -21.049 3.298 47.255 1.00 89.06 125 MET A O 1
ATOM 999 N N . THR A 1 126 ? -20.672 1.634 48.693 1.00 89.31 126 THR A N 1
ATOM 1000 C CA . THR A 1 126 ? -20.010 2.471 49.715 1.00 89.31 126 THR A CA 1
ATOM 1001 C C . THR A 1 126 ? -18.503 2.221 49.833 1.00 89.31 126 THR A C 1
ATOM 1003 O O . THR A 1 126 ? -17.776 3.035 50.402 1.00 89.31 126 THR A O 1
ATOM 1006 N N . ASP A 1 127 ? -18.009 1.117 49.269 1.00 92.94 127 ASP A N 1
ATOM 1007 C CA . ASP A 1 127 ? -16.599 0.725 49.301 1.00 92.94 127 ASP A CA 1
ATOM 1008 C C . ASP A 1 127 ? -15.862 1.215 48.046 1.00 92.94 127 ASP A C 1
ATOM 1010 O O . ASP A 1 127 ? -16.085 0.727 46.933 1.00 92.94 127 ASP A O 1
ATOM 1014 N N . LYS A 1 128 ? -14.930 2.155 48.241 1.00 87.88 128 LYS A N 1
ATOM 1015 C CA . LYS A 1 128 ? -14.114 2.743 47.169 1.00 87.88 128 LYS A CA 1
ATOM 1016 C C . LYS A 1 128 ? -13.307 1.705 46.385 1.00 87.88 128 LYS A C 1
ATOM 1018 O O . LYS A 1 128 ? -13.174 1.850 45.172 1.00 87.88 128 LYS A O 1
ATOM 1023 N N . ALA A 1 129 ? -12.772 0.674 47.043 1.00 89.38 129 ALA A N 1
ATOM 1024 C CA . ALA A 1 129 ? -11.968 -0.343 46.368 1.00 89.38 129 ALA A CA 1
ATOM 1025 C C . ALA A 1 129 ? -12.839 -1.194 45.435 1.00 89.38 129 ALA A C 1
ATOM 1027 O O . ALA A 1 129 ? -12.451 -1.462 44.297 1.00 89.38 129 ALA A O 1
ATOM 1028 N N . LYS A 1 130 ? -14.052 -1.546 45.880 1.00 88.88 130 LYS A N 1
ATOM 1029 C CA . LYS A 1 130 ? -15.025 -2.274 45.052 1.00 88.88 130 LYS A CA 1
ATOM 1030 C C . LYS A 1 130 ? -15.517 -1.439 43.874 1.00 88.88 130 LYS A C 1
ATOM 1032 O O . LYS A 1 130 ? -15.617 -1.975 42.776 1.00 88.88 130 LYS A O 1
ATOM 1037 N N . ILE A 1 131 ? -15.767 -0.143 44.077 1.00 89.38 131 ILE A N 1
ATOM 1038 C CA . ILE A 1 131 ? -16.159 0.784 43.001 1.00 89.38 131 ILE A CA 1
ATOM 1039 C C . ILE A 1 131 ? -15.077 0.853 41.920 1.00 89.38 131 ILE A C 1
ATOM 1041 O O . ILE A 1 131 ? -15.373 0.706 40.735 1.00 89.38 131 ILE A O 1
ATOM 1045 N N . PHE A 1 132 ? -13.815 1.035 42.319 1.00 87.75 132 PHE A N 1
ATOM 1046 C CA . PHE A 1 132 ? -12.700 1.095 41.374 1.00 87.75 132 PHE A CA 1
ATOM 1047 C C . PHE A 1 132 ? -12.570 -0.196 40.561 1.00 87.75 132 PHE A C 1
ATOM 1049 O O . PHE A 1 132 ? -12.412 -0.146 39.343 1.00 87.75 132 PHE A O 1
ATOM 1056 N N . LEU A 1 133 ? -12.653 -1.350 41.228 1.00 90.31 133 LEU A N 1
ATOM 1057 C CA . LEU A 1 133 ? -12.522 -2.653 40.580 1.00 90.31 133 LEU A CA 1
ATOM 1058 C C . LEU A 1 133 ? -13.683 -2.902 39.607 1.00 90.31 133 LEU A C 1
ATOM 1060 O O . LEU A 1 133 ? -13.448 -3.349 38.490 1.00 90.31 133 LEU A O 1
ATOM 1064 N N . TYR A 1 134 ? -14.903 -2.517 39.988 1.00 90.06 134 TYR A N 1
ATOM 1065 C CA . TYR A 1 134 ? -16.092 -2.599 39.141 1.00 90.06 134 TYR A CA 1
ATOM 1066 C C . TYR A 1 134 ? -15.976 -1.756 37.865 1.00 90.06 134 TYR A C 1
ATOM 1068 O O . TYR A 1 134 ? -16.134 -2.279 36.763 1.00 90.06 134 TYR A O 1
ATOM 1076 N N . LEU A 1 135 ? -15.637 -0.469 38.003 1.00 89.00 135 LEU A N 1
ATOM 1077 C CA . LEU A 1 135 ? -15.452 0.431 36.862 1.00 89.00 135 LEU A CA 1
ATOM 1078 C C . LEU A 1 135 ? -14.338 -0.056 35.932 1.00 89.00 135 LEU A C 1
ATOM 1080 O O . LEU A 1 135 ? -14.500 -0.038 34.714 1.00 89.00 135 LEU A O 1
ATOM 1084 N N . ASN A 1 136 ? -13.227 -0.544 36.490 1.00 88.81 136 ASN A N 1
ATOM 1085 C CA . ASN A 1 136 ? -12.150 -1.114 35.685 1.00 88.81 136 ASN A CA 1
ATOM 1086 C C . ASN A 1 136 ? -12.594 -2.353 34.909 1.00 88.81 136 ASN A C 1
ATOM 1088 O O . ASN A 1 136 ? -12.194 -2.513 33.759 1.00 88.81 136 ASN A O 1
ATOM 1092 N N . THR A 1 137 ? -13.411 -3.221 35.507 1.00 90.38 137 THR A N 1
ATOM 1093 C CA . THR A 1 137 ? -13.987 -4.366 34.795 1.00 90.38 137 THR A CA 1
ATOM 1094 C C . THR A 1 137 ? -14.852 -3.895 33.629 1.00 90.38 137 THR A C 1
ATOM 1096 O O . THR A 1 137 ? -14.650 -4.364 32.516 1.00 90.38 137 THR A O 1
ATOM 1099 N N . LYS A 1 138 ? -15.722 -2.898 33.833 1.00 88.62 138 LYS A N 1
ATOM 1100 C CA . LYS A 1 138 ? -16.573 -2.346 32.763 1.00 88.62 138 LYS A CA 1
ATOM 1101 C C . LYS A 1 138 ? -15.796 -1.696 31.626 1.00 88.62 138 LYS A C 1
ATOM 1103 O O . LYS A 1 138 ? -16.109 -1.916 30.459 1.00 88.62 138 LYS A O 1
ATOM 1108 N N . ILE A 1 139 ? -14.739 -0.957 31.945 1.00 87.56 139 ILE A N 1
ATOM 1109 C CA . ILE A 1 139 ? -13.854 -0.380 30.928 1.00 87.56 139 ILE A CA 1
ATOM 1110 C C . ILE A 1 139 ? -13.118 -1.488 30.162 1.00 87.56 139 ILE A C 1
ATOM 1112 O O . ILE A 1 139 ? -13.006 -1.415 28.942 1.00 87.56 139 ILE A O 1
ATOM 1116 N N . LYS A 1 140 ? -12.642 -2.532 30.851 1.00 86.81 140 LYS A N 1
ATOM 1117 C CA . LYS A 1 140 ? -11.983 -3.676 30.204 1.00 86.81 140 LYS A CA 1
ATOM 1118 C C . LYS A 1 140 ? -12.932 -4.476 29.317 1.00 86.81 140 LYS A C 1
ATOM 1120 O O . LYS A 1 140 ? -12.504 -4.889 28.250 1.00 86.81 140 LYS A O 1
ATOM 1125 N N . GLU A 1 141 ? -14.187 -4.661 29.721 1.00 85.12 141 GLU A N 1
ATOM 1126 C CA . GLU A 1 141 ? -15.229 -5.275 28.885 1.00 85.12 141 GLU A CA 1
ATOM 1127 C C . GLU A 1 141 ? -15.428 -4.468 27.592 1.00 85.12 141 GLU A C 1
ATOM 1129 O O . GLU A 1 141 ? -15.344 -5.027 26.503 1.00 85.12 141 GLU A O 1
ATOM 1134 N N . ALA A 1 142 ? -15.576 -3.141 27.692 1.00 84.50 142 ALA A N 1
ATOM 1135 C CA . ALA A 1 142 ? -15.712 -2.270 26.520 1.00 84.50 142 ALA A CA 1
ATOM 1136 C C . ALA A 1 142 ? -14.463 -2.269 25.611 1.00 84.50 142 ALA A C 1
ATOM 1138 O O . ALA A 1 142 ? -14.579 -2.144 24.395 1.00 84.50 142 ALA A O 1
ATOM 1139 N N . LEU A 1 143 ? -13.262 -2.411 26.183 1.00 82.62 143 LEU A N 1
ATOM 1140 C CA . LEU A 1 143 ? -12.009 -2.524 25.426 1.00 82.62 143 LEU A CA 1
ATOM 1141 C C . LEU A 1 143 ? -11.818 -3.907 24.787 1.00 82.62 143 LEU A C 1
ATOM 1143 O O . LEU A 1 143 ? -11.231 -3.997 23.713 1.00 82.62 143 LEU A O 1
ATOM 1147 N N . ALA A 1 144 ? -12.292 -4.977 25.427 1.00 81.00 144 ALA A N 1
ATOM 1148 C CA . ALA A 1 144 ? -12.196 -6.333 24.893 1.00 81.00 144 ALA A CA 1
ATOM 1149 C C . ALA A 1 144 ? -13.016 -6.487 23.604 1.00 81.00 144 ALA A C 1
ATOM 1151 O O . ALA A 1 144 ? -12.581 -7.152 22.670 1.00 81.00 144 ALA A O 1
ATOM 1152 N N . GLU A 1 145 ? -14.146 -5.798 23.493 1.00 72.75 145 GLU A N 1
ATOM 1153 C CA . GLU A 1 145 ? -14.918 -5.764 22.246 1.00 72.75 145 GLU A CA 1
ATOM 1154 C C . GLU A 1 145 ? -14.182 -5.057 21.109 1.00 72.75 145 GLU A C 1
ATOM 1156 O O . GLU A 1 145 ? -14.285 -5.469 19.958 1.00 72.75 145 GLU A O 1
ATOM 1161 N N . LEU A 1 146 ? -13.363 -4.051 21.428 1.00 72.19 146 LEU A N 1
ATOM 1162 C CA . LEU A 1 146 ? -12.475 -3.426 20.449 1.00 72.19 146 LEU A CA 1
ATOM 1163 C C . LEU A 1 146 ? -11.381 -4.392 19.967 1.00 72.19 146 LEU A C 1
ATOM 1165 O O . LEU A 1 146 ? -10.884 -4.259 18.853 1.00 72.19 146 LEU A O 1
ATOM 1169 N N . SER A 1 147 ? -10.979 -5.344 20.817 1.00 67.75 147 SER A N 1
ATOM 1170 C CA . SER A 1 147 ? -9.925 -6.311 20.499 1.00 67.75 147 SER A CA 1
ATOM 1171 C C . SER A 1 147 ? -10.379 -7.421 19.554 1.00 67.75 147 SER A C 1
ATOM 1173 O O . SER A 1 147 ? -9.530 -8.054 18.933 1.00 67.75 147 SER A O 1
ATOM 1175 N N . ASN A 1 148 ? -11.691 -7.591 19.354 1.00 68.62 148 ASN A N 1
ATOM 1176 C CA . ASN A 1 148 ? -12.243 -8.549 18.393 1.00 68.62 148 ASN A CA 1
ATOM 1177 C C . ASN A 1 148 ? -12.223 -8.026 16.942 1.00 68.62 148 ASN A C 1
ATOM 1179 O O . ASN A 1 148 ? -13.052 -8.378 16.106 1.00 68.62 148 ASN A O 1
ATOM 1183 N N . PHE A 1 149 ? -11.260 -7.150 16.653 1.00 65.31 149 PHE A N 1
ATOM 1184 C CA . PHE A 1 149 ? -11.116 -6.438 15.392 1.00 65.31 149 PHE A CA 1
ATOM 1185 C C . PHE A 1 149 ? -10.953 -7.386 14.200 1.00 65.31 149 PHE A C 1
ATOM 1187 O O . PHE A 1 149 ? -11.459 -7.084 13.130 1.00 65.31 149 PHE A O 1
ATOM 1194 N N . GLU A 1 150 ? -10.291 -8.535 14.383 1.00 64.50 150 GLU A N 1
ATOM 1195 C CA . GLU A 1 150 ? -10.091 -9.531 13.320 1.00 64.50 150 GLU A CA 1
ATOM 1196 C C . GLU A 1 150 ? -11.391 -10.179 12.832 1.00 64.50 150 GLU A C 1
ATOM 1198 O O . GLU A 1 150 ? -11.480 -10.535 11.660 1.00 64.50 150 GLU A O 1
ATOM 1203 N N . GLU A 1 151 ? -12.380 -10.357 13.708 1.00 67.00 151 GLU A N 1
ATOM 1204 C CA . GLU A 1 151 ? -13.653 -10.995 13.354 1.00 67.00 151 GLU A CA 1
ATOM 1205 C C . GLU A 1 151 ? -14.532 -10.011 12.569 1.00 67.00 151 GLU A C 1
ATOM 1207 O O . GLU A 1 151 ? -14.975 -10.329 11.470 1.00 67.00 151 GLU A O 1
ATOM 1212 N N . ILE A 1 152 ? -14.612 -8.761 13.044 1.00 67.31 152 ILE A N 1
ATOM 1213 C CA . ILE A 1 152 ? -15.288 -7.645 12.357 1.00 67.31 152 ILE A CA 1
ATOM 1214 C C . ILE A 1 152 ? -14.680 -7.407 10.965 1.00 67.31 152 ILE A C 1
ATOM 1216 O O . ILE A 1 152 ? -15.400 -7.206 9.992 1.00 67.31 152 ILE A O 1
ATOM 1220 N N . PHE A 1 153 ? -13.347 -7.467 10.852 1.00 66.62 153 PHE A N 1
ATOM 1221 C CA . PHE A 1 153 ? -12.659 -7.307 9.568 1.00 66.62 153 PHE A CA 1
ATOM 1222 C C . PHE A 1 153 ? -12.989 -8.431 8.579 1.00 66.62 153 PHE A C 1
ATOM 1224 O O . PHE A 1 153 ? -13.083 -8.182 7.383 1.00 66.62 153 PHE A O 1
ATOM 1231 N N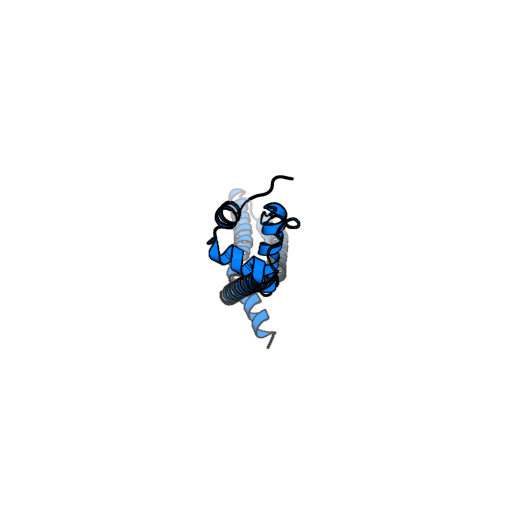 . LYS A 1 154 ? -13.127 -9.675 9.054 1.00 66.75 154 LYS A N 1
ATOM 1232 C CA . LYS A 1 154 ? -13.423 -10.830 8.193 1.00 66.75 154 LYS A CA 1
ATOM 1233 C C . LYS A 1 154 ? -14.865 -10.832 7.699 1.00 66.75 154 LYS A C 1
ATOM 1235 O O . LYS A 1 154 ? -15.082 -11.196 6.549 1.00 66.75 154 LYS A O 1
ATOM 1240 N N . GLU A 1 155 ? -15.813 -10.442 8.545 1.00 63.53 155 GLU A N 1
ATOM 1241 C CA . GLU A 1 155 ? -17.236 -10.390 8.195 1.00 63.53 155 GLU A CA 1
ATOM 1242 C C . GLU A 1 155 ? -17.517 -9.307 7.140 1.00 63.53 155 GLU A C 1
ATOM 1244 O O . GLU A 1 155 ? -18.124 -9.609 6.116 1.00 63.53 155 GLU A O 1
ATOM 1249 N N . GLU A 1 156 ? -16.988 -8.086 7.306 1.00 61.38 156 GLU A N 1
ATOM 1250 C CA . GLU A 1 156 ? -17.217 -7.001 6.331 1.00 61.38 156 GLU A CA 1
ATOM 1251 C C . GLU A 1 156 ? -16.521 -7.249 4.974 1.00 61.38 156 GLU A C 1
ATOM 1253 O O . GLU A 1 156 ? -17.048 -6.860 3.935 1.00 61.38 156 GLU A O 1
ATOM 1258 N N . ILE A 1 157 ? -15.372 -7.944 4.941 1.00 60.44 157 ILE A N 1
ATOM 1259 C CA . ILE A 1 157 ? -14.707 -8.312 3.673 1.00 60.44 157 ILE A CA 1
ATOM 1260 C C . ILE A 1 157 ? -15.518 -9.358 2.891 1.00 60.44 157 ILE A C 1
ATOM 1262 O O . ILE A 1 157 ? -15.554 -9.301 1.664 1.00 60.44 157 ILE A O 1
ATOM 1266 N N . GLN A 1 158 ? -16.162 -10.309 3.576 1.00 58.22 158 GLN A N 1
ATOM 1267 C CA . GLN A 1 158 ? -16.989 -11.327 2.914 1.00 58.22 158 GLN A CA 1
ATOM 1268 C C . GLN A 1 158 ? -18.256 -10.720 2.297 1.00 58.22 158 GLN A C 1
ATOM 1270 O O . GLN A 1 158 ? -18.624 -11.094 1.186 1.00 58.22 158 GLN A O 1
ATOM 1275 N N . GLU A 1 159 ? -18.878 -9.743 2.962 1.00 55.97 159 GLU A N 1
ATOM 1276 C CA . GLU A 1 159 ? -20.048 -9.039 2.417 1.00 55.97 159 GLU A CA 1
ATOM 1277 C C . GLU A 1 159 ? -19.714 -8.218 1.155 1.00 55.97 159 GLU A C 1
ATOM 1279 O O . GLU A 1 159 ? -20.510 -8.190 0.213 1.00 55.97 159 GLU A O 1
ATOM 1284 N N . ASP A 1 160 ? -18.529 -7.598 1.090 1.00 53.84 160 ASP A N 1
ATOM 1285 C CA . ASP A 1 160 ? -18.078 -6.844 -0.090 1.00 53.84 160 ASP A CA 1
ATOM 1286 C C . ASP A 1 160 ? -17.715 -7.752 -1.289 1.00 53.84 160 ASP A C 1
ATOM 1288 O O . ASP A 1 160 ? -17.840 -7.325 -2.442 1.00 53.84 160 ASP A O 1
ATOM 1292 N N . GLU A 1 161 ? -17.279 -8.998 -1.053 1.00 52.53 161 GLU A N 1
ATOM 1293 C CA . GLU A 1 161 ? -17.025 -9.986 -2.117 1.00 52.53 161 GLU A CA 1
ATOM 1294 C C . GLU A 1 161 ? -18.321 -10.612 -2.662 1.00 52.53 161 GLU A C 1
ATOM 1296 O O . GLU A 1 161 ? -18.432 -10.810 -3.871 1.00 52.53 161 GLU A O 1
ATOM 1301 N N . GLU A 1 162 ? -19.323 -10.869 -1.813 1.00 49.91 162 GLU A N 1
ATOM 1302 C CA . GLU A 1 162 ? -20.617 -11.437 -2.231 1.00 49.91 162 GLU A CA 1
ATOM 1303 C C . GLU A 1 162 ? -21.570 -10.402 -2.861 1.00 49.91 162 GLU A C 1
ATOM 1305 O O . GLU A 1 162 ? -22.460 -10.762 -3.630 1.00 49.91 162 GLU A O 1
ATOM 1310 N N . GLY A 1 163 ? -21.391 -9.108 -2.575 1.00 45.47 163 GLY A N 1
ATOM 1311 C CA . GLY A 1 163 ? -22.216 -8.025 -3.127 1.00 45.47 163 GLY A CA 1
ATOM 1312 C C . GLY A 1 163 ? -21.835 -7.555 -4.537 1.00 45.47 163 GLY A C 1
ATOM 1313 O O . GLY A 1 163 ? -22.480 -6.643 -5.062 1.00 45.47 163 GLY A O 1
ATOM 1314 N N . ASN A 1 164 ? -20.785 -8.127 -5.135 1.00 43.41 164 ASN A N 1
ATOM 1315 C CA . ASN A 1 164 ? -20.201 -7.665 -6.399 1.00 43.41 164 ASN A CA 1
ATOM 1316 C C . ASN A 1 164 ? -20.310 -8.688 -7.556 1.00 43.41 164 ASN A C 1
ATOM 1318 O O . ASN A 1 164 ? -19.664 -8.485 -8.588 1.00 43.41 164 ASN A O 1
ATOM 1322 N N . ASP A 1 165 ? -21.123 -9.741 -7.385 1.00 37.38 165 ASP A N 1
ATOM 1323 C CA . ASP A 1 165 ? -21.509 -10.735 -8.410 1.00 37.38 165 ASP A CA 1
ATOM 1324 C C . ASP A 1 165 ? -22.906 -10.457 -9.012 1.00 37.38 165 ASP A C 1
ATOM 1326 O O . ASP A 1 165 ? -23.852 -10.132 -8.254 1.00 37.38 165 ASP A O 1
#

Sequence (165 aa):
MKLYDKNAVAKFLDMTPKNVERLTSKGVLQTVGETKLYSLTEANHAYIRYLRDRNPETEEAVDLNEERAKLTKAKRLNEELDLALKRGELHKAEDVKKIMSATLINFKSRLSAIPAEEADKLATMTDKAKIFLYLNTKIKEALAELSNFEEIFKEEIQEDEEGND

Radius of gyration: 40.57 Å; chains: 1; bounding box: 77×34×102 Å

Foldseek 3Di:
DDWAALVVLCVVVVHDSVVSVVCVVVVLADADPPDNTHDSVRNVVSVVVVVCVVCVCPVVVVVVVVVVVVVVVVVVVVVVVVVCVVVVNDDDPVLVVVLVVVLVVQLVVQVVCCCVVCVVVLVPDDDPVVSVVVVVVSNVVSVVSSVCSVVSSVVVVVVVVVVPD

pLDDT: mean 80.49, std 11.73, range [37.38, 93.06]

Secondary structure (DSSP, 8-state):
---B-HHHHHHHTTS-HHHHHHHHHTTSS-BSTTSS-B-HHHHHHHHHHHHHHH-THHHHHHHHHHHHHHHHHHHHHHHHHHHHHHTT----HHHHHHHHHHHHHHHHHHHHHHHHHHHHHHHH---HHHHHHHHHHHHHHHHHHHHTHHHHHHHHHHHHHHTT-